Protein AF-A0A2S4KV17-F1 (afdb_monomer_lite)

Organism: NCBI:txid94208

pLDDT: mean 82.66, std 11.37, range [50.59, 95.69]

Sequence (97 aa):
MRRLPFIPARDPRHRTAALALYRALLRSASRIPLPGDAPSCKPGAVARLVRRRFAGNRAYTSLRLVYASMAAGYRFLTLFARAQTPGSPEHAQVVHH

Foldseek 3Di:
DDDDQDFLVPDPVSVVLLVVLLVLQLVLQQLQDADPPDPCRDRCSSVVVSVVVSVVCPPDRDPVSSVVVSVVSVVVSVLSVQSSDPPDPSVVVVHVD

Radius of gyration: 15.77 Å; chains: 1; bounding box: 31×36×46 Å

Structure (mmCIF, N/CA/C/O backbone):
data_AF-A0A2S4KV17-F1
#
_entry.id   AF-A0A2S4KV17-F1
#
loop_
_atom_site.group_PDB
_atom_site.id
_atom_site.type_symbol
_atom_site.label_atom_id
_atom_site.label_alt_id
_atom_site.label_comp_id
_atom_site.label_asym_id
_atom_site.label_entity_id
_atom_site.label_seq_id
_atom_site.pdbx_PDB_ins_code
_atom_site.Cartn_x
_atom_site.Cartn_y
_atom_site.Cartn_z
_atom_site.occupancy
_atom_site.B_iso_or_equiv
_atom_site.auth_seq_id
_atom_site.auth_comp_id
_atom_site.auth_asym_id
_atom_site.auth_atom_id
_atom_site.pdbx_PDB_model_num
ATOM 1 N N . MET A 1 1 ? 19.887 -19.185 -25.424 1.00 50.59 1 MET A N 1
ATOM 2 C CA . MET A 1 1 ? 18.784 -18.202 -25.281 1.00 50.59 1 MET A CA 1
ATOM 3 C C . MET A 1 1 ? 19.185 -17.130 -24.275 1.00 50.59 1 MET A C 1
ATOM 5 O O . MET A 1 1 ? 19.397 -17.450 -23.111 1.00 50.59 1 MET A O 1
ATOM 9 N N . ARG A 1 2 ? 19.353 -15.875 -24.707 1.00 53.81 2 ARG A N 1
ATOM 10 C CA . ARG A 1 2 ? 19.762 -14.763 -23.830 1.00 53.81 2 ARG A CA 1
ATOM 11 C C . ARG A 1 2 ? 18.522 -14.265 -23.074 1.00 53.81 2 ARG A C 1
ATOM 13 O O . ARG A 1 2 ? 17.597 -13.764 -23.705 1.00 53.81 2 ARG A O 1
ATOM 20 N N . ARG A 1 3 ? 18.459 -14.454 -21.748 1.00 66.38 3 ARG A N 1
ATOM 21 C CA . ARG A 1 3 ? 17.351 -13.927 -20.929 1.00 66.38 3 ARG A CA 1
ATOM 22 C C . ARG A 1 3 ? 17.437 -12.401 -20.947 1.00 66.38 3 ARG A C 1
ATOM 24 O O . ARG A 1 3 ? 18.426 -11.840 -20.482 1.00 66.38 3 ARG A O 1
ATOM 31 N N . LEU A 1 4 ? 16.436 -11.745 -21.530 1.00 68.12 4 LEU A N 1
ATOM 32 C CA . LEU A 1 4 ? 16.322 -10.290 -21.469 1.00 68.12 4 LEU A CA 1
ATOM 33 C C . LEU A 1 4 ? 16.169 -9.858 -20.001 1.00 68.12 4 LEU A C 1
ATOM 35 O O . LEU A 1 4 ? 15.545 -10.586 -19.220 1.00 68.12 4 LEU A O 1
ATOM 39 N N . PRO A 1 5 ? 16.722 -8.698 -19.606 1.00 68.75 5 PRO A N 1
ATOM 40 C CA . PRO A 1 5 ? 16.508 -8.171 -18.268 1.00 68.75 5 PRO A CA 1
ATOM 41 C C . PRO A 1 5 ? 15.007 -7.978 -18.039 1.00 68.75 5 PRO A C 1
ATOM 43 O O . PRO A 1 5 ? 14.295 -7.467 -18.905 1.00 68.75 5 PRO A O 1
ATOM 46 N N . PHE A 1 6 ? 14.520 -8.407 -16.875 1.00 70.62 6 PHE A N 1
ATOM 47 C CA . PHE A 1 6 ? 13.136 -8.177 -16.484 1.00 70.62 6 PHE A CA 1
ATOM 48 C C . PHE A 1 6 ? 12.884 -6.671 -16.417 1.00 70.62 6 PHE A C 1
ATOM 50 O O . PHE A 1 6 ? 13.497 -5.976 -15.609 1.00 70.62 6 PHE A O 1
ATOM 57 N N . ILE A 1 7 ? 11.986 -6.175 -17.269 1.00 77.88 7 ILE A N 1
ATOM 58 C CA . ILE A 1 7 ? 11.536 -4.784 -17.254 1.00 77.88 7 ILE A CA 1
ATOM 59 C C . ILE A 1 7 ? 10.132 -4.793 -16.644 1.00 77.88 7 ILE A C 1
ATOM 61 O O . ILE A 1 7 ? 9.185 -5.156 -17.344 1.00 77.88 7 ILE A O 1
ATOM 65 N N . PRO A 1 8 ? 9.965 -4.375 -15.375 1.00 75.62 8 PRO A N 1
ATOM 66 C CA . PRO A 1 8 ? 8.678 -4.429 -14.678 1.00 75.62 8 PRO A CA 1
ATOM 67 C C . PRO A 1 8 ? 7.547 -3.745 -15.458 1.00 75.62 8 PRO A C 1
ATOM 69 O O . PRO A 1 8 ? 6.424 -4.235 -15.501 1.00 75.62 8 PRO A O 1
ATOM 72 N N . ALA A 1 9 ? 7.858 -2.638 -16.139 1.00 74.31 9 ALA A N 1
ATOM 73 C CA . ALA A 1 9 ? 6.899 -1.880 -16.941 1.00 74.31 9 ALA A CA 1
ATOM 74 C C . ALA A 1 9 ? 6.386 -2.626 -18.190 1.00 74.31 9 ALA A C 1
ATOM 76 O O . ALA A 1 9 ? 5.332 -2.271 -18.716 1.00 74.31 9 ALA A O 1
ATOM 77 N N . ARG A 1 10 ? 7.124 -3.634 -18.673 1.00 80.81 10 ARG A N 1
ATOM 78 C CA . ARG A 1 10 ? 6.774 -4.452 -19.845 1.00 80.81 10 ARG A CA 1
ATOM 79 C C . ARG A 1 10 ? 6.138 -5.793 -19.470 1.00 80.81 10 ARG A C 1
ATOM 81 O O . ARG A 1 10 ? 5.688 -6.498 -20.365 1.00 80.81 10 ARG A O 1
ATOM 88 N N . ASP A 1 11 ? 6.076 -6.135 -18.183 1.00 85.06 11 ASP A N 1
ATOM 89 C CA . ASP A 1 11 ? 5.416 -7.352 -17.714 1.00 85.06 11 ASP A CA 1
ATOM 90 C C . ASP A 1 11 ? 3.949 -7.055 -17.322 1.00 85.06 11 ASP A C 1
ATOM 92 O O . ASP A 1 11 ? 3.691 -6.358 -16.330 1.00 85.06 11 ASP A O 1
ATOM 96 N N . PRO A 1 12 ? 2.958 -7.583 -18.068 1.00 85.94 12 PRO A N 1
ATOM 97 C CA . PRO A 1 12 ? 1.549 -7.337 -17.780 1.00 85.94 12 PRO A CA 1
ATOM 98 C C . PRO A 1 12 ? 1.090 -7.979 -16.463 1.00 85.94 12 PRO A C 1
ATOM 100 O O . PRO A 1 12 ? 0.230 -7.420 -15.783 1.00 85.94 12 PRO A O 1
ATOM 103 N N . ARG A 1 13 ? 1.671 -9.115 -16.056 1.00 88.31 13 ARG A N 1
ATOM 104 C CA . ARG A 1 13 ? 1.340 -9.796 -14.793 1.00 88.31 13 ARG A CA 1
ATOM 105 C C . ARG A 1 13 ? 1.801 -8.955 -13.611 1.00 88.31 13 ARG A C 1
ATOM 107 O O . ARG A 1 13 ? 1.034 -8.750 -12.669 1.00 88.31 13 ARG A O 1
ATOM 114 N N . HIS A 1 14 ? 3.016 -8.410 -13.688 1.00 89.06 14 HIS A N 1
ATOM 115 C CA . HIS A 1 14 ? 3.533 -7.504 -12.667 1.00 89.06 14 HIS A CA 1
ATOM 116 C C . HIS A 1 14 ? 2.665 -6.250 -12.537 1.00 89.06 14 HIS A C 1
ATOM 118 O O . HIS A 1 14 ? 2.269 -5.886 -11.428 1.00 89.06 14 HIS A O 1
ATOM 124 N N . ARG A 1 15 ? 2.316 -5.620 -13.666 1.00 89.19 15 ARG A N 1
ATOM 125 C CA . ARG A 1 15 ? 1.465 -4.425 -13.675 1.00 89.19 15 ARG A CA 1
ATOM 126 C C . ARG A 1 15 ? 0.112 -4.689 -13.012 1.00 89.19 15 ARG A C 1
ATOM 128 O O . ARG A 1 15 ? -0.317 -3.898 -12.173 1.00 89.19 15 ARG A O 1
ATOM 135 N N . THR A 1 16 ? -0.530 -5.808 -13.338 1.00 93.12 16 THR A N 1
ATOM 136 C CA . THR A 1 16 ? -1.798 -6.217 -12.718 1.00 93.12 16 THR A CA 1
ATOM 137 C C . THR A 1 16 ? -1.643 -6.450 -11.217 1.00 93.12 16 THR A C 1
ATOM 139 O O . THR A 1 16 ? -2.443 -5.932 -10.440 1.00 93.12 16 THR A O 1
ATOM 142 N N . ALA A 1 17 ? -0.592 -7.154 -10.785 1.00 92.19 17 ALA A N 1
ATOM 143 C CA . ALA A 1 17 ? -0.330 -7.409 -9.369 1.00 92.19 17 ALA A CA 1
ATOM 144 C C . ALA A 1 17 ? -0.097 -6.110 -8.574 1.00 92.19 17 ALA A C 1
ATOM 146 O O . ALA A 1 17 ? -0.680 -5.923 -7.507 1.00 92.19 17 ALA A O 1
ATOM 147 N N . ALA A 1 18 ? 0.699 -5.180 -9.110 1.00 92.25 18 ALA A N 1
ATOM 148 C CA . ALA A 1 18 ? 0.961 -3.889 -8.476 1.00 92.25 18 ALA A CA 1
ATOM 149 C C . ALA A 1 18 ? -0.315 -3.038 -8.351 1.00 92.25 18 ALA A C 1
ATOM 151 O O . ALA A 1 18 ? -0.569 -2.444 -7.301 1.00 92.25 18 ALA A O 1
ATOM 152 N N . LEU A 1 19 ? -1.156 -3.014 -9.392 1.00 93.25 19 LEU A N 1
ATOM 153 C CA . LEU A 1 19 ? -2.446 -2.317 -9.362 1.00 93.25 19 LEU A CA 1
ATOM 154 C C . LEU A 1 19 ? -3.432 -2.965 -8.384 1.00 93.25 19 LEU A C 1
ATOM 156 O O . LEU A 1 19 ? -4.143 -2.253 -7.672 1.00 93.25 19 LEU A O 1
ATOM 160 N N . ALA A 1 20 ? -3.476 -4.297 -8.324 1.00 95.69 20 ALA A N 1
ATOM 161 C CA . ALA A 1 20 ? -4.310 -5.023 -7.373 1.00 95.69 20 ALA A CA 1
ATOM 162 C C . ALA A 1 20 ? -3.902 -4.702 -5.929 1.00 95.69 20 ALA A C 1
ATOM 164 O O . ALA A 1 20 ? -4.762 -4.352 -5.116 1.00 95.69 20 ALA A O 1
ATOM 165 N N . LEU A 1 21 ? -2.597 -4.728 -5.640 1.00 95.19 21 LEU A N 1
ATOM 166 C CA . LEU A 1 21 ? -2.044 -4.382 -4.333 1.00 95.19 21 LEU A CA 1
ATOM 167 C C . LEU A 1 21 ? -2.350 -2.929 -3.953 1.00 95.19 21 LEU A C 1
ATOM 169 O O . LEU A 1 21 ? -2.833 -2.666 -2.854 1.00 95.19 21 LEU A O 1
ATOM 173 N N . TYR A 1 22 ? -2.150 -1.992 -4.882 1.00 94.62 22 TYR A N 1
ATOM 174 C CA . TYR A 1 22 ? -2.494 -0.582 -4.696 1.00 94.62 22 TYR A CA 1
ATOM 175 C C . TYR A 1 22 ? -3.973 -0.393 -4.331 1.00 94.62 22 TYR A C 1
ATOM 177 O O . TYR A 1 22 ? -4.297 0.258 -3.337 1.00 94.62 22 TYR A O 1
ATOM 185 N N . ARG A 1 23 ? -4.889 -1.005 -5.093 1.00 95.62 23 ARG A N 1
ATOM 186 C CA . ARG A 1 23 ? -6.336 -0.918 -4.833 1.00 95.62 23 ARG A CA 1
ATOM 187 C C . ARG A 1 23 ? -6.711 -1.559 -3.498 1.00 95.62 23 ARG A C 1
ATOM 189 O O . ARG A 1 23 ? -7.555 -1.015 -2.790 1.00 95.62 23 ARG A O 1
ATOM 196 N N . ALA A 1 24 ? -6.103 -2.693 -3.151 1.00 95.12 24 ALA A N 1
ATOM 197 C CA . ALA A 1 24 ? -6.343 -3.370 -1.881 1.00 95.12 24 ALA A CA 1
ATOM 198 C C . ALA A 1 24 ? -5.917 -2.497 -0.693 1.00 95.12 24 ALA A C 1
ATOM 200 O O . ALA A 1 24 ? -6.718 -2.285 0.214 1.00 95.12 24 ALA A O 1
ATOM 201 N N . LEU A 1 25 ? -4.721 -1.904 -0.750 1.00 93.75 25 LEU A N 1
ATOM 202 C CA . LEU A 1 25 ? -4.226 -0.994 0.284 1.00 93.75 25 LEU A CA 1
ATOM 203 C C . LEU A 1 25 ? -5.117 0.236 0.451 1.00 93.75 25 LEU A C 1
ATOM 205 O O . LEU A 1 25 ? -5.405 0.614 1.580 1.00 93.75 25 LEU A O 1
ATOM 209 N N . LEU A 1 26 ? -5.596 0.838 -0.642 1.00 93.06 26 LEU A N 1
ATOM 210 C CA . LEU A 1 26 ? -6.509 1.980 -0.554 1.00 93.06 26 LEU A CA 1
ATOM 211 C C . LEU A 1 26 ? -7.843 1.622 0.108 1.00 93.06 26 LEU A C 1
ATOM 213 O O . LEU A 1 26 ? -8.325 2.389 0.938 1.00 93.06 26 LEU A O 1
ATOM 217 N N . ARG A 1 27 ? -8.423 0.463 -0.232 1.00 92.06 27 ARG A N 1
ATOM 218 C CA . ARG A 1 27 ? -9.673 -0.007 0.385 1.00 92.06 27 ARG A CA 1
ATOM 219 C C . ARG A 1 27 ? -9.499 -0.314 1.869 1.00 92.06 27 ARG A C 1
ATOM 221 O O . ARG A 1 27 ? -10.362 0.045 2.664 1.00 92.06 27 ARG A O 1
ATOM 228 N N . SER A 1 28 ? -8.397 -0.958 2.247 1.00 90.44 28 SER A N 1
ATOM 229 C CA . SER A 1 28 ? -8.115 -1.240 3.656 1.00 90.44 28 SER A CA 1
ATOM 230 C C . SER A 1 28 ? -7.832 0.048 4.428 1.00 90.44 28 SER A C 1
ATOM 232 O O . SER A 1 28 ? -8.381 0.237 5.505 1.00 90.44 28 SER A O 1
ATOM 234 N N . ALA A 1 29 ? -7.071 0.980 3.848 1.00 87.88 29 ALA A N 1
ATOM 235 C CA . ALA A 1 29 ? -6.766 2.270 4.463 1.00 87.88 29 ALA A CA 1
ATOM 236 C C . ALA A 1 29 ? -8.020 3.105 4.764 1.00 87.88 29 ALA A C 1
ATOM 238 O O . ALA A 1 29 ? -8.067 3.770 5.791 1.00 87.88 29 ALA A O 1
ATOM 239 N N . SER A 1 30 ? -9.043 3.069 3.901 1.00 85.56 30 SER A N 1
ATOM 240 C CA . SER A 1 30 ? -10.306 3.783 4.149 1.00 85.56 30 SER A CA 1
ATOM 241 C C . SER A 1 30 ? -11.148 3.201 5.286 1.00 85.56 30 SER A C 1
ATOM 243 O O . SER A 1 30 ? -12.065 3.868 5.745 1.00 85.56 30 SER A O 1
ATOM 245 N N . ARG A 1 31 ? -10.868 1.966 5.718 1.00 86.88 31 ARG A N 1
ATOM 246 C CA . ARG A 1 31 ? -11.598 1.293 6.802 1.00 86.88 31 ARG A CA 1
ATOM 247 C C . ARG A 1 31 ? -10.947 1.479 8.168 1.00 86.88 31 ARG A C 1
ATOM 249 O O . ARG A 1 31 ? -11.528 1.057 9.158 1.00 86.88 31 ARG A O 1
ATOM 256 N N . ILE A 1 32 ? -9.747 2.056 8.227 1.00 84.31 32 ILE A N 1
ATOM 257 C CA . ILE A 1 32 ? -9.051 2.296 9.491 1.00 84.31 32 ILE A CA 1
ATOM 258 C C . ILE A 1 32 ? -9.750 3.474 10.186 1.00 84.31 32 ILE A C 1
ATOM 260 O O . ILE A 1 32 ? -9.757 4.572 9.619 1.00 84.31 32 ILE A O 1
ATOM 264 N N . PRO A 1 33 ? -10.348 3.271 11.371 1.00 79.25 33 PRO A N 1
ATOM 265 C CA . PRO 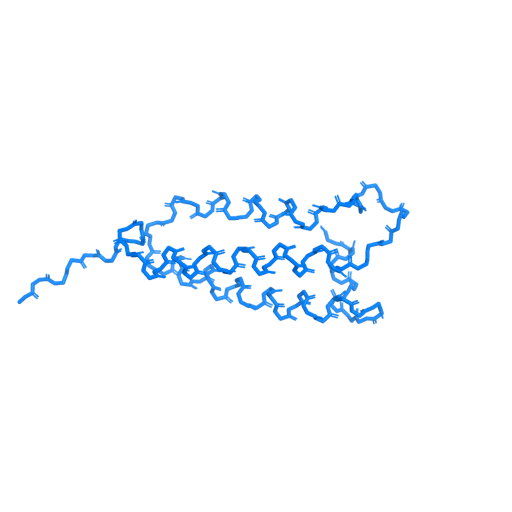A 1 33 ? -11.012 4.345 12.100 1.00 79.25 33 PRO A CA 1
ATOM 266 C C . PRO A 1 33 ? -9.948 5.304 12.632 1.00 79.25 33 PRO A C 1
ATOM 268 O O . PRO A 1 33 ? -9.147 4.906 13.457 1.00 79.25 33 PRO A O 1
ATOM 271 N N . LEU A 1 34 ? -9.883 6.544 12.154 1.00 73.56 34 LEU A N 1
ATOM 272 C CA . LEU A 1 34 ? -8.902 7.522 12.639 1.00 73.56 34 LEU A CA 1
ATOM 273 C C . LEU A 1 34 ? -9.537 8.402 13.729 1.00 73.56 34 LEU A C 1
ATOM 275 O O . LEU A 1 34 ? -10.687 8.810 13.548 1.00 73.56 34 LEU A O 1
ATOM 279 N N . PRO A 1 35 ? -8.832 8.722 14.832 1.00 67.69 35 PRO A N 1
ATOM 280 C CA . PRO A 1 35 ? -9.348 9.644 15.840 1.00 67.69 35 PRO A CA 1
ATOM 281 C C . PRO A 1 35 ? -9.533 11.038 15.225 1.00 67.69 35 PRO A C 1
ATOM 283 O O . PRO A 1 35 ? -8.614 11.586 14.615 1.00 67.69 35 PRO A O 1
ATOM 286 N N . GLY A 1 36 ? -10.735 11.603 15.363 1.00 62.66 36 GLY A N 1
ATOM 287 C CA . GLY A 1 36 ? -11.124 12.872 14.734 1.00 62.66 36 GLY A CA 1
ATOM 288 C C . GLY A 1 36 ? -10.355 14.100 15.235 1.00 62.66 36 GLY A C 1
ATOM 289 O O . GLY A 1 36 ? -10.379 15.137 14.577 1.00 62.66 36 GLY A O 1
ATOM 290 N N . ASP A 1 37 ? -9.637 13.965 16.350 1.00 60.44 37 ASP A N 1
ATOM 291 C CA . ASP A 1 37 ? -9.030 15.087 17.072 1.00 60.44 37 ASP A CA 1
ATOM 292 C C . ASP A 1 37 ? -7.628 15.465 16.569 1.00 60.44 37 ASP A C 1
ATOM 294 O O . ASP A 1 37 ? -7.097 16.516 16.929 1.00 60.44 37 ASP A O 1
ATOM 298 N N . ALA A 1 38 ? -7.010 14.650 15.705 1.00 59.09 38 ALA A N 1
ATOM 299 C CA . ALA A 1 38 ? -5.697 14.962 15.147 1.00 59.09 38 ALA A CA 1
ATOM 300 C C . ALA A 1 38 ? -5.818 15.670 13.778 1.00 59.09 38 ALA A C 1
ATOM 302 O O . ALA A 1 38 ? -6.424 15.127 12.851 1.00 59.09 38 ALA A O 1
ATOM 303 N N . PRO A 1 39 ? -5.165 16.830 13.557 1.00 56.25 39 PRO A N 1
ATOM 304 C CA . PRO A 1 39 ? -5.193 17.534 12.266 1.00 56.25 39 PRO A CA 1
ATOM 305 C C . PRO A 1 39 ? -4.553 16.733 11.112 1.00 56.25 39 PRO A C 1
ATOM 307 O O . PRO A 1 39 ? -4.823 17.001 9.935 1.00 56.25 39 PRO A O 1
ATOM 310 N N . SER A 1 40 ? -3.730 15.727 11.436 1.00 56.38 40 SER A N 1
ATOM 311 C CA . SER A 1 40 ? -3.174 14.724 10.517 1.00 56.38 40 SER A CA 1
ATOM 312 C C . SER A 1 40 ? -4.165 13.604 10.160 1.00 56.38 40 SER A C 1
ATOM 314 O O . SER A 1 40 ? -4.031 13.002 9.094 1.00 56.38 40 SER A O 1
ATOM 316 N N . CYS A 1 41 ? -5.208 13.381 10.966 1.00 61.56 41 CYS A N 1
ATOM 317 C CA . CYS A 1 41 ? -6.245 12.358 10.787 1.00 61.56 41 CYS A CA 1
ATOM 318 C C . CYS A 1 41 ? -7.404 12.814 9.887 1.00 61.56 41 CYS A C 1
ATOM 320 O O . CYS A 1 41 ? -8.557 12.426 10.068 1.00 61.56 41 CYS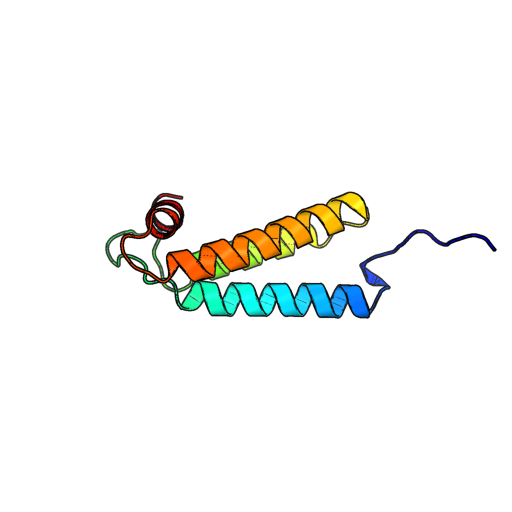 A O 1
ATOM 322 N N . LYS A 1 42 ? -7.113 13.611 8.851 1.00 66.69 42 LYS A N 1
ATOM 323 C CA . LYS A 1 42 ? -8.123 13.903 7.825 1.00 66.69 42 LYS A CA 1
ATOM 324 C C . LYS A 1 42 ? -8.567 12.592 7.160 1.00 66.69 42 LYS A C 1
ATOM 326 O O . LYS A 1 42 ? -7.705 11.759 6.851 1.00 66.69 42 LYS A O 1
ATOM 331 N N . PRO A 1 43 ? -9.865 12.424 6.844 1.00 66.56 43 PRO A N 1
ATOM 332 C CA . PRO A 1 43 ? -10.343 11.285 6.073 1.00 66.56 43 PRO A CA 1
ATOM 333 C C . PRO A 1 43 ? -9.471 11.058 4.830 1.00 66.56 43 PRO A C 1
ATOM 335 O O . PRO A 1 43 ? -9.235 11.961 4.022 1.00 66.56 43 PRO A O 1
ATOM 338 N N . GLY A 1 44 ? -8.914 9.852 4.710 1.00 76.94 44 GLY A N 1
ATOM 339 C CA . GLY A 1 44 ? -8.024 9.487 3.607 1.00 76.94 44 GLY A CA 1
ATOM 340 C C . GLY A 1 44 ? -6.560 9.934 3.740 1.00 76.94 44 GLY A C 1
ATOM 341 O O . GLY A 1 44 ? -5.835 9.869 2.744 1.00 76.94 44 GLY A O 1
ATOM 342 N N . ALA A 1 45 ? -6.085 10.348 4.920 1.00 82.75 45 ALA A N 1
ATOM 343 C CA . ALA A 1 45 ? -4.663 10.614 5.170 1.00 82.75 45 ALA A CA 1
ATOM 344 C C . ALA A 1 45 ? -3.782 9.391 4.850 1.00 82.75 45 ALA A C 1
ATOM 346 O O . ALA A 1 45 ? -2.854 9.486 4.041 1.00 82.75 45 ALA A O 1
ATOM 347 N N . VAL A 1 46 ? -4.156 8.216 5.368 1.00 84.94 46 VAL A N 1
ATOM 348 C CA . VAL A 1 46 ? -3.463 6.942 5.101 1.00 84.94 46 VAL A CA 1
ATOM 349 C C . VAL A 1 46 ? -3.502 6.601 3.606 1.00 84.94 46 VAL A C 1
ATOM 351 O O . VAL A 1 46 ? -2.484 6.262 3.004 1.00 84.94 46 VAL A O 1
ATOM 354 N N . ALA A 1 47 ? -4.653 6.785 2.952 1.00 88.00 47 ALA A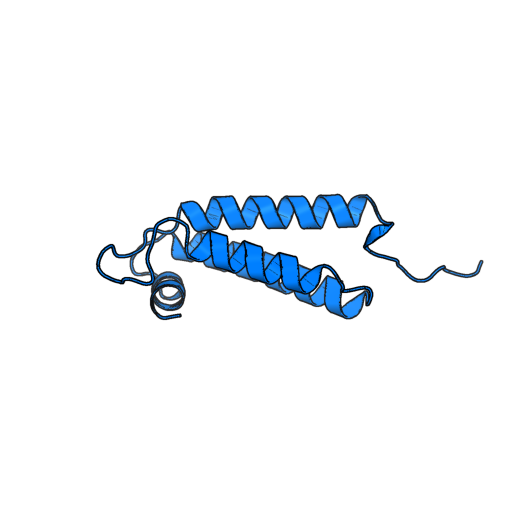 N 1
ATOM 355 C CA . ALA A 1 47 ? -4.785 6.589 1.507 1.00 88.00 47 ALA A CA 1
ATOM 356 C C . ALA A 1 47 ? -3.860 7.526 0.705 1.00 88.00 47 ALA A C 1
ATOM 358 O O . ALA A 1 47 ? -3.261 7.118 -0.292 1.00 88.00 47 ALA A O 1
ATOM 359 N N . ARG A 1 48 ? -3.696 8.779 1.142 1.00 88.69 48 ARG A N 1
ATOM 360 C CA . ARG A 1 48 ? -2.788 9.752 0.520 1.00 88.69 48 ARG A CA 1
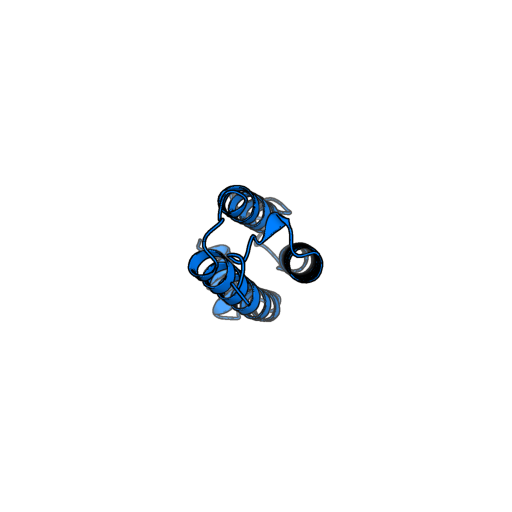ATOM 361 C C . ARG A 1 48 ? -1.325 9.348 0.688 1.00 88.69 48 ARG A C 1
ATOM 363 O O . ARG A 1 48 ? -0.553 9.514 -0.256 1.00 88.69 48 ARG A O 1
ATOM 370 N N . LEU A 1 49 ? -0.954 8.790 1.840 1.00 88.06 49 LEU A N 1
ATOM 371 C CA . LEU A 1 49 ? 0.385 8.252 2.077 1.00 88.06 49 LEU A CA 1
ATOM 372 C C . LEU A 1 49 ? 0.682 7.083 1.129 1.00 88.06 49 LEU A C 1
ATOM 374 O O . LEU A 1 49 ? 1.711 7.097 0.452 1.00 88.06 49 LEU A O 1
ATOM 378 N N . VAL A 1 50 ? -0.253 6.134 0.996 1.00 91.56 50 VAL A N 1
ATOM 379 C CA . VAL A 1 50 ? -0.145 5.018 0.038 1.00 91.56 50 VAL A CA 1
ATOM 380 C C . VAL A 1 50 ? 0.072 5.552 -1.380 1.00 91.56 50 VAL A C 1
ATOM 382 O O . VAL A 1 50 ? 1.017 5.139 -2.050 1.00 91.56 50 VAL A O 1
ATOM 385 N N . ARG A 1 51 ? -0.731 6.530 -1.824 1.00 92.69 51 ARG A N 1
ATOM 386 C CA . ARG A 1 51 ? -0.572 7.156 -3.151 1.00 92.69 51 ARG A CA 1
ATOM 387 C C . ARG A 1 51 ? 0.826 7.735 -3.359 1.00 92.69 51 ARG A C 1
ATOM 389 O O . ARG A 1 51 ? 1.442 7.461 -4.385 1.00 92.69 51 ARG A O 1
ATOM 396 N N . ARG A 1 52 ? 1.342 8.498 -2.387 1.00 91.94 52 ARG A N 1
ATOM 397 C CA . ARG A 1 52 ? 2.688 9.094 -2.468 1.00 91.94 52 ARG A CA 1
ATOM 398 C C . ARG A 1 52 ? 3.777 8.028 -2.568 1.00 91.94 52 ARG A C 1
ATOM 400 O O . ARG A 1 52 ? 4.679 8.167 -3.387 1.00 91.94 52 ARG A O 1
ATOM 407 N N . ARG A 1 53 ? 3.681 6.947 -1.787 1.00 91.25 53 ARG A N 1
ATOM 408 C CA . ARG A 1 53 ? 4.668 5.855 -1.822 1.00 91.25 53 ARG A CA 1
ATOM 409 C C . ARG A 1 53 ? 4.661 5.109 -3.156 1.00 91.25 53 ARG A C 1
ATOM 411 O O . ARG A 1 53 ? 5.724 4.880 -3.721 1.00 91.25 53 ARG A O 1
ATOM 418 N N . PHE A 1 54 ? 3.487 4.800 -3.708 1.00 92.25 54 PHE A N 1
ATOM 419 C CA . PHE A 1 54 ? 3.398 4.184 -5.038 1.00 92.25 54 PHE A CA 1
ATOM 420 C C . PHE A 1 54 ? 3.914 5.109 -6.147 1.00 92.25 54 PHE A C 1
ATOM 422 O O . PHE A 1 54 ? 4.588 4.639 -7.060 1.00 92.25 54 PHE A O 1
ATOM 429 N N . ALA A 1 55 ? 3.652 6.417 -6.053 1.00 91.62 55 ALA A N 1
ATOM 430 C CA . ALA A 1 55 ? 4.188 7.392 -7.000 1.00 91.62 55 ALA A CA 1
ATOM 431 C C . ALA A 1 55 ? 5.728 7.437 -6.970 1.00 91.62 55 ALA A C 1
ATOM 433 O O . ALA A 1 55 ? 6.348 7.424 -8.031 1.00 91.62 55 ALA A O 1
ATOM 434 N N . GLY A 1 56 ? 6.339 7.406 -5.778 1.00 89.88 56 GLY A N 1
ATOM 435 C CA . GLY A 1 56 ? 7.799 7.367 -5.620 1.00 89.88 56 GLY A CA 1
ATOM 436 C C . GLY A 1 56 ? 8.454 6.111 -6.208 1.00 89.88 56 GLY A C 1
ATOM 437 O O . GLY A 1 56 ? 9.549 6.181 -6.756 1.00 89.88 56 GLY A O 1
ATOM 438 N N . ASN A 1 57 ? 7.755 4.975 -6.183 1.00 89.12 57 ASN A N 1
ATOM 439 C CA . ASN A 1 57 ? 8.273 3.706 -6.704 1.00 89.12 57 ASN A CA 1
ATOM 440 C C . ASN A 1 57 ? 8.126 3.560 -8.231 1.00 89.12 57 ASN A C 1
ATOM 442 O O . ASN A 1 57 ? 8.613 2.585 -8.800 1.00 89.12 57 ASN A O 1
ATOM 446 N N . ARG A 1 58 ? 7.466 4.503 -8.921 1.00 85.69 58 ARG A N 1
ATOM 447 C CA . ARG A 1 58 ? 7.165 4.402 -10.363 1.00 85.69 58 ARG A CA 1
ATOM 448 C C . ARG A 1 58 ? 8.417 4.275 -11.239 1.00 85.69 58 ARG A C 1
ATOM 450 O O . ARG A 1 58 ? 8.352 3.648 -12.291 1.00 85.69 58 ARG A O 1
ATOM 457 N N . ALA A 1 59 ? 9.532 4.866 -10.814 1.00 85.81 59 ALA A N 1
ATOM 458 C CA . ALA A 1 59 ? 10.800 4.844 -11.543 1.00 85.81 59 ALA A CA 1
ATOM 459 C C . ALA A 1 59 ? 11.647 3.585 -11.271 1.00 85.81 59 ALA A C 1
ATOM 461 O O . ALA A 1 59 ? 12.734 3.446 -11.830 1.00 85.81 59 ALA A O 1
ATOM 462 N N . TYR A 1 60 ? 11.190 2.663 -10.415 1.00 87.38 60 TYR A N 1
ATOM 463 C CA . TYR A 1 60 ? 11.956 1.460 -10.104 1.00 87.38 60 TYR A CA 1
ATOM 464 C C . TYR A 1 60 ? 11.998 0.506 -11.296 1.00 87.38 60 TYR A C 1
ATOM 466 O O . TYR A 1 60 ? 11.003 -0.094 -11.693 1.00 87.38 60 TYR A O 1
ATOM 474 N N . THR A 1 61 ? 13.199 0.337 -11.838 1.00 83.44 61 THR A N 1
ATOM 475 C CA . THR A 1 61 ? 13.505 -0.609 -12.917 1.00 83.44 61 THR A CA 1
ATOM 476 C C . THR A 1 61 ? 14.220 -1.858 -12.404 1.00 83.44 61 THR A C 1
ATOM 478 O O . THR A 1 61 ? 14.166 -2.906 -13.041 1.00 83.44 61 THR A O 1
ATOM 481 N N . SER A 1 62 ? 14.853 -1.779 -11.228 1.00 85.50 62 SER A N 1
ATOM 482 C CA . SER A 1 62 ? 15.539 -2.908 -10.599 1.00 85.50 62 SER A CA 1
ATOM 483 C C . SER A 1 62 ? 14.543 -3.924 -10.044 1.00 85.50 62 SER A C 1
ATOM 485 O O . SER A 1 62 ? 13.753 -3.610 -9.150 1.00 85.50 62 SER A O 1
ATOM 487 N N . LEU A 1 63 ? 14.643 -5.174 -10.511 1.00 84.31 63 LEU A N 1
ATOM 488 C CA . LEU A 1 63 ? 13.829 -6.296 -10.032 1.00 84.31 63 LEU A CA 1
ATOM 489 C C . LEU A 1 63 ? 13.884 -6.438 -8.502 1.00 84.31 63 LEU A C 1
ATOM 491 O O . LEU A 1 63 ? 12.860 -6.686 -7.872 1.00 84.31 63 LEU A O 1
ATOM 495 N N . ARG A 1 64 ? 15.057 -6.225 -7.892 1.00 88.88 64 ARG A N 1
ATOM 496 C CA . ARG A 1 64 ? 15.236 -6.319 -6.436 1.00 88.88 64 ARG A CA 1
ATOM 497 C C . ARG A 1 64 ? 14.420 -5.260 -5.692 1.00 88.88 64 ARG A C 1
ATOM 499 O O . ARG A 1 64 ? 13.763 -5.590 -4.709 1.00 88.88 64 ARG A O 1
ATOM 506 N N . LEU A 1 65 ? 14.431 -4.011 -6.166 1.00 89.88 65 LEU A N 1
ATOM 507 C CA . LEU A 1 65 ? 13.661 -2.917 -5.557 1.00 89.88 65 LEU A CA 1
ATOM 508 C C . LEU A 1 65 ? 12.155 -3.117 -5.745 1.00 89.88 65 LEU A C 1
ATOM 510 O O . LEU A 1 65 ? 11.369 -2.894 -4.823 1.00 89.88 65 LEU A O 1
ATOM 514 N N . VAL A 1 66 ? 11.751 -3.595 -6.920 1.00 89.00 66 VAL A N 1
ATOM 515 C CA . VAL A 1 66 ? 10.352 -3.919 -7.211 1.00 89.00 66 VAL A CA 1
ATOM 516 C C . VAL A 1 66 ? 9.855 -5.054 -6.318 1.00 89.00 66 VAL A C 1
ATOM 518 O O . VAL A 1 66 ? 8.801 -4.936 -5.700 1.00 89.00 66 VAL A O 1
ATOM 521 N N . TYR A 1 67 ? 10.628 -6.128 -6.171 1.00 89.88 67 TYR A N 1
ATOM 522 C CA . TYR A 1 67 ? 10.249 -7.234 -5.297 1.00 89.88 67 TYR A CA 1
ATOM 523 C C . TYR A 1 67 ? 10.195 -6.806 -3.825 1.00 89.88 67 TYR A C 1
ATOM 525 O O . TYR A 1 67 ? 9.215 -7.083 -3.135 1.00 89.88 67 TYR A O 1
ATOM 533 N N . ALA A 1 68 ? 11.204 -6.068 -3.353 1.00 92.50 68 ALA A N 1
ATOM 534 C CA . ALA A 1 68 ? 11.241 -5.561 -1.983 1.00 92.50 68 ALA A CA 1
ATOM 535 C C . ALA A 1 68 ? 10.041 -4.650 -1.669 1.00 92.50 68 ALA A C 1
ATOM 537 O O . ALA A 1 68 ? 9.425 -4.785 -0.610 1.00 92.50 68 ALA A O 1
ATOM 538 N N . SER A 1 69 ? 9.669 -3.764 -2.599 1.00 91.88 69 SER A N 1
ATOM 539 C CA . SER A 1 69 ? 8.513 -2.873 -2.440 1.00 91.88 69 SER A CA 1
ATOM 540 C C . SER A 1 69 ? 7.176 -3.618 -2.486 1.00 91.88 69 SER A C 1
ATOM 542 O O . SER A 1 69 ? 6.308 -3.336 -1.660 1.00 91.88 69 SER A O 1
ATOM 544 N N . MET A 1 70 ? 7.019 -4.618 -3.360 1.00 92.94 70 MET A N 1
ATOM 545 C CA . MET A 1 70 ? 5.840 -5.496 -3.370 1.00 92.94 70 MET A CA 1
ATOM 546 C C . MET A 1 70 ? 5.710 -6.272 -2.053 1.00 92.94 70 MET A C 1
ATOM 548 O O . MET A 1 70 ? 4.649 -6.264 -1.430 1.00 92.94 70 MET A O 1
ATOM 552 N N . ALA A 1 71 ? 6.799 -6.883 -1.577 1.00 94.56 71 ALA A N 1
ATOM 553 C CA . ALA A 1 71 ? 6.824 -7.613 -0.311 1.00 94.56 71 ALA A CA 1
ATOM 554 C C . ALA A 1 71 ? 6.524 -6.708 0.895 1.00 94.56 71 ALA A C 1
ATOM 556 O O . ALA A 1 71 ? 5.881 -7.135 1.854 1.00 94.56 71 ALA A O 1
ATOM 557 N N . ALA A 1 72 ? 6.985 -5.454 0.877 1.00 93.88 72 ALA A N 1
ATOM 558 C CA . ALA A 1 72 ? 6.599 -4.467 1.880 1.00 93.88 72 ALA A CA 1
ATOM 559 C C . ALA A 1 72 ? 5.098 -4.150 1.794 1.00 93.88 72 ALA A C 1
ATOM 561 O O . ALA A 1 72 ? 4.413 -4.174 2.811 1.00 93.88 72 ALA A O 1
ATOM 562 N N . GLY A 1 73 ? 4.560 -3.928 0.591 1.00 93.56 73 GLY A N 1
ATOM 563 C CA . GLY A 1 73 ? 3.139 -3.639 0.399 1.00 93.56 73 GLY A CA 1
ATOM 564 C C . GLY A 1 73 ? 2.215 -4.756 0.896 1.00 93.56 73 GLY A C 1
ATOM 565 O O . GLY A 1 73 ? 1.211 -4.460 1.538 1.00 93.56 73 GLY A O 1
ATOM 566 N N . TYR A 1 74 ? 2.567 -6.030 0.690 1.00 95.00 74 TYR A N 1
ATOM 567 C CA . TYR A 1 74 ? 1.802 -7.154 1.250 1.00 95.00 74 TYR A CA 1
ATOM 568 C C . TYR A 1 74 ? 1.831 -7.184 2.786 1.00 95.00 74 TYR A C 1
ATOM 570 O O . TYR A 1 74 ? 0.797 -7.412 3.409 1.00 95.00 74 TYR A O 1
ATOM 578 N N . ARG A 1 75 ? 2.977 -6.874 3.409 1.00 94.00 75 ARG A N 1
ATOM 579 C CA . ARG A 1 75 ? 3.084 -6.731 4.875 1.00 94.00 75 ARG A CA 1
ATOM 580 C C . ARG A 1 75 ? 2.248 -5.563 5.407 1.00 94.00 75 ARG A C 1
ATOM 582 O O . ARG A 1 75 ? 1.601 -5.677 6.446 1.00 94.00 75 ARG A O 1
ATOM 589 N N . PHE A 1 76 ? 2.192 -4.452 4.676 1.00 91.88 76 PHE A N 1
ATOM 590 C CA . PHE A 1 76 ? 1.305 -3.342 5.030 1.00 91.88 76 PHE A CA 1
ATOM 591 C C . PHE A 1 76 ? -0.172 -3.696 4.865 1.00 91.88 76 PHE A C 1
ATOM 593 O O . PHE A 1 76 ? -0.993 -3.209 5.635 1.00 91.88 76 PHE A O 1
ATOM 600 N N . LEU A 1 77 ? -0.528 -4.574 3.925 1.00 92.19 77 LEU A N 1
ATOM 601 C CA . LEU A 1 77 ? -1.903 -5.052 3.796 1.00 92.19 77 LEU A CA 1
ATOM 602 C C . LEU A 1 77 ? -2.341 -5.824 5.048 1.00 92.19 77 LEU A C 1
ATOM 604 O O . LEU A 1 77 ? -3.440 -5.593 5.548 1.00 92.19 77 LEU A O 1
ATOM 608 N N . THR A 1 78 ? -1.471 -6.688 5.585 1.00 91.69 78 THR A N 1
ATOM 609 C CA . THR A 1 78 ? -1.742 -7.400 6.843 1.00 91.69 78 THR A CA 1
ATOM 610 C C . THR A 1 78 ? -1.795 -6.448 8.036 1.00 91.69 78 THR A C 1
ATOM 612 O O . THR A 1 78 ? -2.664 -6.598 8.889 1.00 91.69 78 THR A O 1
ATOM 615 N N . LEU A 1 79 ? -0.935 -5.425 8.064 1.00 90.25 79 LEU A N 1
ATOM 616 C CA . LEU A 1 79 ? -0.966 -4.386 9.097 1.00 90.25 79 LEU A CA 1
ATOM 617 C C . LEU A 1 79 ? -2.282 -3.598 9.051 1.00 90.25 79 LEU A C 1
ATOM 619 O O . LEU A 1 79 ? -2.944 -3.459 10.071 1.00 90.25 79 LEU A O 1
ATOM 623 N N . PHE A 1 80 ? -2.720 -3.151 7.870 1.00 89.69 80 PHE A N 1
ATOM 624 C CA . PHE A 1 80 ? -3.983 -2.418 7.703 1.00 89.69 80 PHE A CA 1
ATOM 625 C C . PHE A 1 80 ? -5.211 -3.273 8.016 1.00 89.69 80 PHE A C 1
ATOM 627 O O . PHE A 1 80 ? -6.239 -2.742 8.427 1.00 89.69 80 PHE A O 1
ATOM 634 N N . ALA A 1 81 ? -5.136 -4.588 7.805 1.00 88.62 81 ALA A N 1
ATOM 635 C CA . ALA A 1 81 ? -6.196 -5.498 8.221 1.00 88.62 81 ALA A CA 1
ATOM 636 C C . ALA A 1 81 ? -6.352 -5.514 9.749 1.00 88.62 81 ALA A C 1
ATOM 638 O O . ALA A 1 81 ? -7.474 -5.471 10.241 1.00 88.62 81 ALA A O 1
ATOM 639 N N . ARG A 1 82 ? -5.240 -5.508 10.493 1.00 87.31 82 ARG A N 1
ATOM 640 C CA . ARG A 1 82 ? -5.246 -5.500 11.965 1.00 87.31 82 ARG A CA 1
ATOM 641 C C . ARG A 1 82 ? -5.583 -4.129 12.543 1.00 87.31 82 ARG A C 1
ATOM 643 O O . ARG A 1 82 ? -6.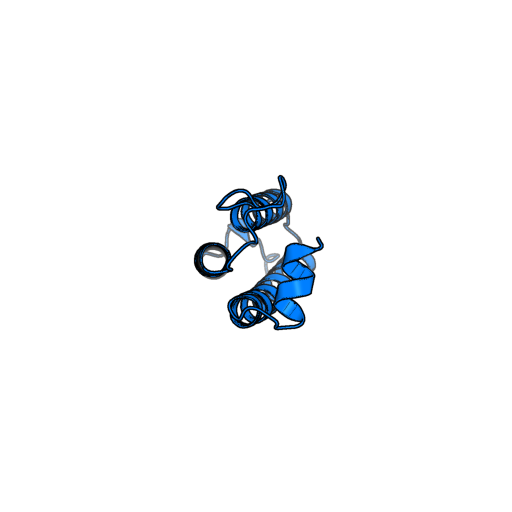431 -4.036 13.421 1.00 87.31 82 ARG A O 1
ATOM 650 N N . ALA A 1 83 ? -5.029 -3.064 11.964 1.00 85.31 83 ALA A N 1
ATOM 651 C CA . ALA A 1 83 ? -5.250 -1.678 12.382 1.00 85.31 83 ALA A CA 1
ATOM 652 C C . ALA A 1 83 ? -6.706 -1.187 12.232 1.00 85.31 83 ALA A C 1
ATOM 654 O O . ALA A 1 83 ? -7.035 -0.106 12.716 1.00 85.31 83 ALA A O 1
ATOM 655 N N . GLN A 1 84 ? -7.579 -1.955 11.566 1.00 85.31 84 GLN A N 1
ATOM 656 C CA . GLN A 1 84 ? -9.028 -1.718 11.559 1.00 85.31 84 GLN A CA 1
ATOM 657 C C . GLN A 1 84 ? -9.669 -1.943 12.932 1.00 85.31 84 GLN A C 1
ATOM 659 O O . GLN A 1 84 ? -10.729 -1.383 13.189 1.00 85.31 84 GLN A O 1
ATOM 664 N N . THR A 1 85 ? -9.048 -2.744 13.803 1.00 83.00 85 THR A N 1
ATOM 665 C CA . THR A 1 85 ? -9.528 -2.965 15.170 1.00 83.00 85 THR A CA 1
ATOM 666 C C . THR A 1 85 ? -9.010 -1.856 16.094 1.00 83.00 85 THR A C 1
ATOM 668 O O . THR A 1 85 ? -7.791 -1.758 16.292 1.00 83.00 85 THR A O 1
ATOM 671 N N . PRO A 1 86 ? -9.895 -1.006 16.652 1.00 73.56 86 PRO A N 1
ATOM 672 C CA . PRO A 1 86 ? -9.495 0.008 17.622 1.00 73.56 86 PRO A CA 1
ATOM 673 C C . PRO A 1 86 ? -8.847 -0.660 18.839 1.00 73.56 86 PRO A C 1
ATOM 675 O O . PRO A 1 86 ? -9.343 -1.675 19.323 1.00 73.56 86 PRO A O 1
ATOM 678 N N . GLY A 1 87 ? -7.730 -0.113 19.320 1.00 71.12 87 GLY A N 1
ATOM 679 C CA . GLY A 1 87 ? -6.994 -0.660 20.469 1.00 71.12 87 GLY A CA 1
ATOM 6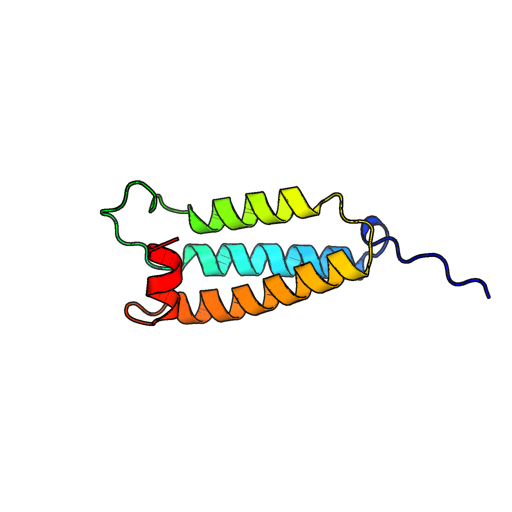80 C C . GLY A 1 87 ? -5.973 -1.757 20.142 1.00 71.12 87 GLY A C 1
ATOM 681 O O . GLY A 1 87 ? -5.232 -2.168 21.031 1.00 71.12 87 GLY A O 1
ATOM 682 N N . SER A 1 88 ? -5.867 -2.203 18.884 1.00 79.19 88 SER A N 1
ATOM 683 C CA . SER A 1 88 ? -4.740 -3.050 18.468 1.00 79.19 88 SER A CA 1
ATOM 684 C C . SER A 1 88 ? -3.414 -2.270 18.487 1.00 79.19 88 SER A C 1
ATOM 686 O O . SER A 1 88 ? -3.403 -1.059 18.229 1.00 79.19 88 SER A O 1
ATOM 688 N N . PRO A 1 89 ? -2.269 -2.927 18.745 1.00 78.00 89 PRO A N 1
ATOM 689 C CA . PRO A 1 89 ? -0.971 -2.255 18.695 1.00 78.00 89 PRO A CA 1
ATOM 690 C C . PRO A 1 89 ? -0.673 -1.706 17.291 1.00 78.00 89 PRO A C 1
ATOM 692 O O . PRO A 1 89 ? -0.070 -0.643 17.153 1.00 78.00 89 PRO A O 1
ATOM 695 N N . GLU A 1 90 ? -1.153 -2.372 16.236 1.00 79.62 90 GLU A N 1
ATOM 696 C CA . GLU A 1 90 ? -1.051 -1.882 14.861 1.00 79.62 90 GLU A CA 1
ATOM 697 C C . GLU A 1 90 ? -1.883 -0.615 14.625 1.00 79.62 90 GLU A C 1
ATOM 699 O O . GLU A 1 90 ? -1.481 0.246 13.843 1.00 79.62 90 GLU A O 1
ATOM 704 N N . HIS A 1 91 ? -3.022 -0.467 15.308 1.00 76.50 91 HIS A N 1
ATOM 705 C CA . HIS A 1 91 ? -3.824 0.751 15.246 1.00 76.50 91 HIS A CA 1
ATOM 706 C C . HIS A 1 91 ? -3.070 1.946 15.848 1.00 76.50 91 HIS A C 1
ATOM 708 O O . HIS A 1 91 ? -2.976 2.996 15.211 1.00 76.50 91 HIS A O 1
ATOM 714 N N . ALA A 1 92 ? -2.436 1.761 17.010 1.00 74.06 92 ALA A N 1
ATOM 715 C CA . ALA A 1 92 ? -1.602 2.791 17.629 1.00 74.06 92 ALA A CA 1
ATOM 716 C C . ALA A 1 92 ? -0.437 3.218 16.714 1.00 74.06 92 ALA A C 1
ATOM 718 O O . ALA A 1 92 ? -0.176 4.410 16.556 1.00 74.06 92 ALA A O 1
ATOM 719 N N . GLN A 1 93 ? 0.213 2.268 16.032 1.00 76.88 93 GLN A N 1
ATOM 720 C CA . GLN A 1 93 ? 1.286 2.574 15.074 1.00 76.88 93 GLN A CA 1
ATOM 721 C C . GLN A 1 93 ? 0.820 3.435 13.894 1.00 76.88 93 GLN A C 1
ATOM 723 O O . GLN A 1 93 ? 1.594 4.248 13.400 1.00 76.88 93 GLN A O 1
ATOM 728 N N . VAL A 1 94 ? -0.420 3.264 13.423 1.00 75.31 94 VAL A N 1
ATOM 729 C CA . VAL A 1 94 ? -0.967 4.063 12.312 1.00 75.31 94 VAL A CA 1
ATOM 730 C C . VAL A 1 94 ? -1.364 5.468 12.764 1.00 75.31 94 VAL A C 1
ATOM 732 O O . VAL A 1 94 ? -1.252 6.404 11.979 1.00 75.31 94 VAL A O 1
ATOM 735 N N . VAL A 1 95 ? -1.826 5.625 14.005 1.00 71.69 95 VAL A N 1
ATOM 736 C CA . VAL A 1 95 ? -2.260 6.922 14.550 1.00 71.69 95 VAL A CA 1
ATOM 737 C C . VAL A 1 95 ? -1.075 7.811 14.940 1.00 71.69 95 VAL A C 1
ATOM 739 O O . VAL A 1 95 ? -1.142 9.025 14.762 1.00 71.69 95 VAL A O 1
ATOM 742 N N . HIS A 1 96 ? 0.014 7.229 15.449 1.00 66.12 96 HIS A N 1
ATOM 743 C CA . HIS A 1 96 ? 1.175 7.980 15.941 1.00 66.12 96 HIS A CA 1
ATOM 744 C C . HIS A 1 96 ? 2.214 8.359 14.865 1.00 66.12 96 HIS A C 1
ATOM 746 O O . HIS A 1 96 ? 3.223 8.975 15.213 1.00 66.12 96 HIS A O 1
ATOM 752 N N . HIS A 1 97 ? 2.005 8.008 13.589 1.00 57.81 97 HIS A N 1
ATOM 753 C CA . HIS A 1 97 ? 3.011 8.124 12.521 1.00 57.81 97 HIS A CA 1
ATOM 754 C C . HIS A 1 97 ? 2.581 9.027 11.355 1.00 57.81 97 HIS A C 1
ATOM 756 O O . HIS A 1 97 ? 3.487 9.661 10.755 1.00 57.81 97 HIS A O 1
#

InterPro domains:
  IPR008011 Complex 1 LYR protein domain [PF05347] (17-77)

Secondary structure (DSSP, 8-state):
---PPP-GGG-HHHHHHHHHHHHHHHHHHTTS---TT-TT--TTHHHHHHHHHHHHGGG---HHHHHHHHHHHHHHHHHHHHTTSTT-HHHHHHH--